Protein AF-A0A2X3EIB4-F1 (afdb_monomer)

Nearest PDB structures (foldseek):
  3wv9-assembly2_B  TM=7.487E-01  e=2.447E+00  Methanothermobacter marburgensis str. Marburg
  1xcb-assembly1_A  TM=3.192E-01  e=9.522E+00  Thermus aquaticus

Organism: NCBI:txid215

Radius of gyration: 13.45 Å; Cα contacts (8 Å, |Δi|>4): 115; chains: 1; bounding box: 33×22×39 Å

pLDDT: mean 95.61, std 4.69, range [67.94, 98.81]

Secondary structure (DSSP, 8-state):
-HHHHHHHH-TTSPEEEE---BSSS-GGG-EEEEEETTEEEEE-SS---BTTB-B-HHHHHHHHHHHHHHHHHHHHHT-

Foldseek 3Di:
DCVVCVCVPVVPAADEEEAAQKADDPLVLFDWDDPDDRYIYTYNNPHDADVVIHRDPVSVVSRVVVSVVVVVVCVVVVD

Mean predicted aligned error: 2.66 Å

Structure (mmCIF, N/CA/C/O backbone):
data_AF-A0A2X3EIB4-F1
#
_entry.id   AF-A0A2X3EIB4-F1
#
loop_
_atom_site.group_PDB
_atom_site.id
_atom_site.type_symbol
_atom_site.label_atom_id
_atom_site.label_alt_id
_atom_site.label_comp_id
_atom_site.label_asym_id
_atom_site.label_entity_id
_atom_site.label_seq_id
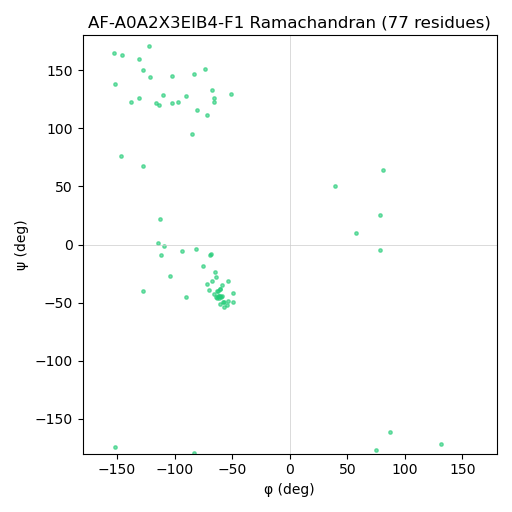_atom_site.pdbx_PDB_ins_code
_atom_site.Cartn_x
_atom_site.Cartn_y
_atom_site.Cartn_z
_atom_site.occupancy
_atom_site.B_iso_or_equiv
_atom_site.auth_seq_id
_atom_site.auth_comp_id
_atom_site.auth_asym_id
_atom_site.auth_atom_id
_atom_site.pdbx_PDB_model_num
ATOM 1 N N . MET A 1 1 ? -9.977 15.998 -5.007 1.00 67.94 1 MET A N 1
ATOM 2 C CA . MET A 1 1 ? -9.631 14.552 -5.046 1.00 67.94 1 MET A CA 1
ATOM 3 C C . MET A 1 1 ? -10.436 13.777 -4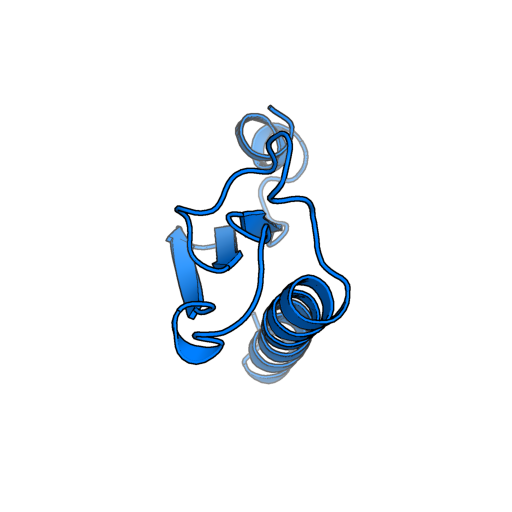.005 1.00 67.94 1 MET A C 1
ATOM 5 O O . MET A 1 1 ? -10.858 14.382 -3.026 1.00 67.94 1 MET A O 1
ATOM 9 N N . LEU A 1 2 ? -10.633 12.466 -4.195 1.00 87.94 2 LEU A N 1
ATOM 10 C CA . LEU A 1 2 ? -11.447 11.605 -3.318 1.00 87.94 2 LEU A CA 1
ATOM 11 C C . LEU A 1 2 ? -10.973 11.622 -1.852 1.00 87.94 2 LEU A C 1
ATOM 13 O O . LEU A 1 2 ? -11.762 11.931 -0.963 1.00 87.94 2 LEU A O 1
ATOM 17 N N . ALA A 1 3 ? -9.673 11.425 -1.607 1.00 91.31 3 ALA A N 1
ATOM 18 C CA . ALA A 1 3 ? -9.102 11.420 -0.254 1.00 91.31 3 ALA A CA 1
ATOM 19 C C . ALA A 1 3 ? -9.330 12.737 0.520 1.00 91.31 3 ALA A C 1
ATOM 21 O O . ALA A 1 3 ? -9.599 12.717 1.716 1.00 91.31 3 ALA A O 1
ATOM 22 N N . GLN A 1 4 ? -9.315 13.883 -0.171 1.00 90.88 4 GLN A N 1
ATOM 23 C CA . GLN A 1 4 ? -9.497 15.209 0.437 1.00 90.88 4 GLN A CA 1
ATOM 24 C C . GLN A 1 4 ? -10.888 15.405 1.066 1.00 90.88 4 GLN A C 1
ATOM 26 O O . GLN A 1 4 ? -11.040 16.201 1.988 1.00 90.88 4 GLN A O 1
ATOM 31 N N . ASN A 1 5 ? -11.913 14.712 0.561 1.00 94.81 5 ASN A N 1
ATOM 32 C CA . ASN A 1 5 ? -13.294 14.844 1.040 1.00 94.81 5 ASN A CA 1
ATOM 33 C C . ASN A 1 5 ? -13.831 13.562 1.697 1.00 94.81 5 ASN A C 1
ATOM 35 O O . ASN A 1 5 ? -14.982 13.548 2.127 1.00 94.81 5 ASN A O 1
ATOM 39 N N . PHE A 1 6 ? -13.025 12.501 1.794 1.00 96.38 6 PHE A N 1
ATOM 40 C CA . PHE A 1 6 ? -13.452 11.200 2.312 1.00 96.38 6 PHE A CA 1
ATOM 41 C C . PHE A 1 6 ? -14.013 11.304 3.737 1.00 96.38 6 PHE A C 1
ATOM 43 O O . PHE A 1 6 ? -15.172 10.972 3.978 1.00 96.38 6 PHE A O 1
ATOM 50 N N . HIS A 1 7 ? -13.245 11.894 4.656 1.00 95.88 7 HIS A N 1
ATOM 51 C CA . HIS A 1 7 ? -13.650 12.042 6.057 1.00 95.88 7 HIS A CA 1
ATOM 52 C C . HIS A 1 7 ? -14.804 13.035 6.283 1.00 95.88 7 HIS A C 1
ATOM 54 O O . HIS A 1 7 ? -15.361 13.061 7.374 1.00 95.88 7 HIS A O 1
ATOM 60 N N . LYS A 1 8 ? -15.220 13.816 5.269 1.00 96.25 8 LYS A N 1
ATOM 61 C CA . LYS A 1 8 ? -16.471 14.595 5.359 1.00 96.25 8 LYS A CA 1
ATOM 62 C C . LYS A 1 8 ? -17.703 13.688 5.390 1.00 96.25 8 LYS A C 1
ATOM 64 O O . LYS A 1 8 ? -18.699 14.050 6.001 1.00 96.25 8 LYS A O 1
ATOM 69 N N . HIS A 1 9 ? -17.627 12.532 4.732 1.00 96.44 9 HIS A N 1
ATOM 70 C CA . HIS A 1 9 ? -18.721 11.562 4.646 1.00 96.44 9 HIS A CA 1
ATOM 71 C C . HIS A 1 9 ? -18.491 10.357 5.571 1.00 96.44 9 HIS A C 1
ATOM 73 O O . HIS A 1 9 ? -19.449 9.766 6.056 1.00 96.44 9 HIS A O 1
ATOM 79 N N . PHE A 1 10 ? -17.227 10.032 5.864 1.00 96.81 10 PHE A N 1
ATOM 80 C CA . PHE A 1 10 ? -16.822 8.895 6.694 1.00 96.81 10 PHE A CA 1
ATOM 81 C C . PHE A 1 10 ? -15.872 9.337 7.823 1.00 96.81 10 PHE A C 1
ATOM 83 O O . PHE A 1 10 ? -14.688 9.006 7.804 1.00 96.81 10 PHE A O 1
ATOM 90 N N . PRO A 1 11 ? -16.341 10.117 8.813 1.00 94.81 11 PRO A N 1
ATOM 91 C CA . PRO A 1 11 ? -15.470 10.802 9.779 1.00 94.81 11 PRO A CA 1
ATOM 92 C C . PRO A 1 11 ? -14.670 9.865 10.695 1.00 94.81 11 PRO A C 1
ATOM 94 O O . PRO A 1 11 ? -13.635 10.261 11.225 1.00 94.81 11 PRO A O 1
ATOM 97 N N . LYS A 1 12 ? -15.145 8.632 10.891 1.00 95.62 12 LYS A N 1
ATOM 98 C CA . LYS A 1 12 ? -14.534 7.638 11.788 1.00 95.62 12 LYS A CA 1
ATOM 99 C C . LYS A 1 12 ? -13.866 6.478 11.050 1.00 95.62 12 LYS A C 1
ATOM 101 O O . LYS A 1 12 ? -13.348 5.580 11.695 1.00 95.62 12 LYS A O 1
ATOM 106 N N . THR A 1 13 ? -13.921 6.458 9.722 1.00 96.81 13 THR A N 1
ATOM 107 C CA . THR A 1 13 ? -13.400 5.339 8.935 1.00 96.81 13 THR A CA 1
ATOM 108 C C . THR A 1 13 ? -11.945 5.591 8.593 1.00 96.81 13 THR A C 1
ATOM 110 O O . THR A 1 13 ? -11.629 6.628 8.018 1.00 96.81 13 THR A O 1
ATOM 113 N N . THR A 1 14 ? -11.074 4.631 8.889 1.00 97.75 14 THR A N 1
ATOM 114 C CA . THR A 1 14 ? -9.674 4.694 8.472 1.00 97.75 14 THR A CA 1
ATOM 115 C C . THR A 1 14 ? -9.554 4.614 6.953 1.00 97.75 14 THR A C 1
ATOM 117 O O . THR A 1 14 ? -10.047 3.681 6.320 1.00 97.75 14 THR A O 1
ATOM 120 N N . LEU A 1 15 ? -8.869 5.592 6.361 1.00 97.69 15 LEU A N 1
ATOM 121 C CA . LEU A 1 15 ? -8.528 5.618 4.946 1.00 97.69 15 LEU A CA 1
ATOM 122 C C . LEU A 1 15 ? -7.064 5.216 4.750 1.00 97.69 15 LEU A C 1
ATOM 124 O O . LEU A 1 15 ? -6.157 5.895 5.230 1.00 97.69 15 LEU A O 1
ATOM 128 N N . ILE A 1 16 ? -6.832 4.165 3.966 1.00 98.25 16 ILE A N 1
ATOM 129 C CA . ILE A 1 16 ? -5.500 3.771 3.495 1.00 98.25 16 ILE A CA 1
ATOM 130 C C . ILE A 1 16 ? -5.471 3.962 1.982 1.00 98.25 16 ILE A C 1
ATOM 132 O O . ILE A 1 16 ? -6.262 3.368 1.251 1.00 98.25 16 ILE A O 1
ATOM 136 N N . SER A 1 17 ? -4.565 4.803 1.498 1.00 97.44 17 SER A N 1
ATOM 137 C CA . SER A 1 17 ? -4.441 5.140 0.076 1.00 97.44 17 SER A CA 1
ATOM 138 C C . SER A 1 17 ? -3.052 4.817 -0.465 1.00 97.44 17 SER A C 1
ATOM 140 O O . SER A 1 17 ? -2.151 4.493 0.305 1.00 97.44 17 SER A O 1
ATOM 142 N N . ALA A 1 18 ? -2.882 4.899 -1.784 1.00 96.94 18 ALA A N 1
ATOM 143 C CA . ALA A 1 18 ? -1.598 4.693 -2.440 1.00 96.94 18 ALA A CA 1
ATOM 144 C C . ALA A 1 18 ? -1.182 5.924 -3.254 1.00 96.94 18 ALA A C 1
ATOM 146 O O . ALA A 1 18 ? -2.032 6.578 -3.865 1.00 96.94 18 ALA A O 1
ATOM 147 N N . SER A 1 19 ? 0.116 6.228 -3.292 1.00 96.31 19 SER A N 1
ATOM 148 C CA . SER A 1 19 ? 0.674 7.301 -4.123 1.00 96.31 19 SER A CA 1
ATOM 149 C C . SER A 1 19 ? 2.121 7.012 -4.510 1.00 96.31 19 SER A C 1
ATOM 151 O O . SER A 1 19 ? 2.915 6.592 -3.676 1.00 96.31 19 SER A O 1
ATOM 153 N N . GLY A 1 20 ? 2.489 7.275 -5.765 1.00 95.81 20 GLY A N 1
ATOM 154 C CA . GLY A 1 20 ? 3.866 7.069 -6.217 1.00 95.81 20 GLY A CA 1
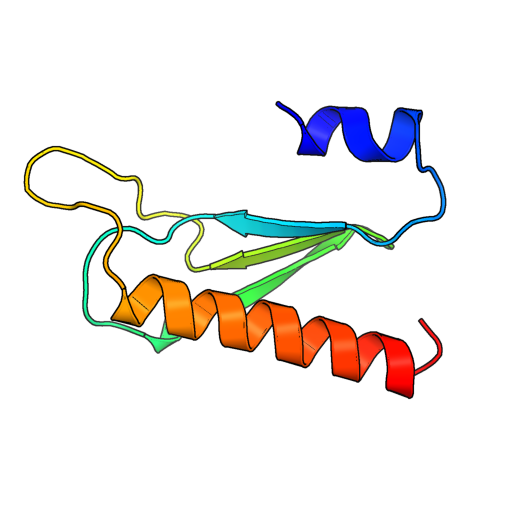ATOM 155 C C . GLY A 1 20 ? 4.178 5.606 -6.565 1.00 95.81 20 GLY A C 1
ATOM 156 O O . GLY A 1 20 ? 4.961 4.938 -5.896 1.00 95.81 20 GLY A O 1
ATOM 157 N N . LEU A 1 21 ? 3.507 5.073 -7.592 1.00 95.94 21 LEU A N 1
ATOM 158 C CA . LEU A 1 21 ? 3.563 3.647 -7.970 1.00 95.94 21 LEU A CA 1
ATOM 159 C C . 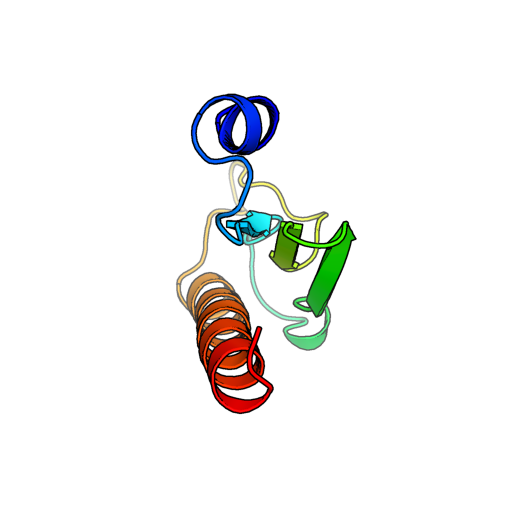LEU A 1 21 ? 4.257 3.386 -9.311 1.00 95.94 21 LEU A C 1
ATOM 161 O O . LEU A 1 21 ? 4.457 2.232 -9.692 1.00 95.94 21 LEU A O 1
ATOM 165 N N . ALA A 1 22 ? 4.563 4.434 -10.074 1.00 96.94 22 ALA A N 1
ATOM 166 C CA . ALA A 1 22 ? 5.063 4.272 -11.432 1.00 96.94 22 ALA A CA 1
ATOM 167 C C . ALA A 1 22 ? 6.515 3.774 -11.470 1.00 96.94 22 ALA A C 1
ATOM 169 O O . ALA A 1 22 ? 7.311 4.082 -10.589 1.00 96.94 22 ALA A O 1
ATOM 170 N N . GLY A 1 23 ? 6.886 3.050 -12.521 1.00 95.62 23 GLY A N 1
ATOM 171 C CA . GLY A 1 23 ? 8.258 2.593 -12.750 1.00 95.62 23 GLY A CA 1
ATOM 172 C C . GLY A 1 23 ? 8.621 1.273 -12.088 1.00 95.62 23 GLY A C 1
ATOM 173 O O . GLY A 1 23 ? 7.757 0.471 -11.753 1.00 95.62 23 GLY A O 1
ATOM 174 N N . TYR A 1 24 ? 9.918 1.015 -11.949 1.00 94.69 24 TYR A N 1
ATOM 175 C CA . TYR A 1 24 ? 10.476 -0.274 -11.531 1.00 94.69 24 TYR A CA 1
ATOM 176 C C . TYR A 1 24 ? 11.742 -0.080 -10.683 1.00 94.69 24 TYR A C 1
ATOM 178 O O . TYR A 1 24 ? 12.354 0.985 -10.702 1.00 94.69 24 TYR A O 1
ATOM 186 N N . GLY A 1 25 ? 12.147 -1.124 -9.955 1.00 92.31 25 GLY A N 1
ATOM 187 C CA . GLY A 1 25 ? 13.320 -1.082 -9.077 1.00 92.31 25 GLY A CA 1
ATOM 188 C C . GLY A 1 25 ? 13.092 -0.307 -7.773 1.00 92.31 25 GLY A C 1
ATOM 189 O O . GLY A 1 25 ? 11.978 0.123 -7.479 1.00 92.31 25 GLY A O 1
ATOM 190 N N . ASN A 1 26 ? 14.164 -0.194 -6.979 1.00 92.94 26 ASN A N 1
ATOM 191 C CA . ASN A 1 26 ? 14.217 0.468 -5.668 1.00 92.94 26 ASN A CA 1
ATOM 192 C C . ASN A 1 26 ? 12.969 0.237 -4.788 1.00 92.94 26 ASN A C 1
ATOM 194 O O . ASN A 1 26 ? 12.371 1.180 -4.282 1.00 92.94 26 ASN A O 1
ATOM 198 N N . SER A 1 27 ? 12.554 -1.025 -4.627 1.00 95.50 27 SER A N 1
ATOM 199 C CA . SER A 1 27 ? 11.306 -1.395 -3.939 1.00 95.50 27 SER A CA 1
ATOM 200 C C . SER A 1 27 ? 11.176 -0.807 -2.534 1.00 95.50 27 SER A C 1
ATOM 202 O O . SER A 1 27 ? 10.072 -0.481 -2.116 1.00 95.50 27 SER A O 1
ATOM 204 N N . ASN A 1 28 ? 12.297 -0.617 -1.837 1.00 96.69 28 ASN A N 1
ATOM 205 C CA . ASN A 1 28 ? 12.333 -0.102 -0.471 1.00 96.69 28 ASN A CA 1
ATOM 206 C C . ASN A 1 28 ? 11.921 1.375 -0.357 1.00 96.69 28 ASN A C 1
ATOM 208 O O . ASN A 1 28 ? 11.770 1.865 0.756 1.00 96.69 28 ASN A O 1
ATOM 212 N N . THR A 1 29 ? 11.741 2.106 -1.461 1.00 97.19 29 THR A N 1
ATOM 213 C CA . THR A 1 29 ? 11.140 3.450 -1.402 1.00 97.19 29 THR A CA 1
ATOM 214 C C . THR A 1 29 ? 9.637 3.408 -1.187 1.00 97.19 29 THR A C 1
ATOM 216 O O . THR A 1 29 ? 9.070 4.412 -0.775 1.00 97.19 29 THR A O 1
ATOM 219 N N . VAL A 1 30 ? 8.987 2.269 -1.443 1.00 97.94 30 VAL A N 1
ATOM 220 C CA . VAL A 1 30 ? 7.587 2.067 -1.082 1.00 97.94 30 VAL A CA 1
ATOM 221 C C . VAL A 1 30 ? 7.517 1.924 0.431 1.00 97.94 30 VAL A C 1
ATOM 223 O O . VAL A 1 30 ? 8.023 0.961 0.997 1.00 97.94 30 VAL A O 1
ATOM 226 N N . GLN A 1 31 ? 6.921 2.915 1.081 1.00 98.31 31 GLN A N 1
ATOM 227 C CA . GLN A 1 31 ? 6.833 2.996 2.532 1.00 98.31 31 GLN A CA 1
ATOM 228 C C . GLN A 1 31 ? 5.397 3.292 2.956 1.00 98.31 31 GLN A C 1
ATOM 230 O O . GLN A 1 31 ? 4.581 3.765 2.163 1.00 98.31 31 GLN A O 1
ATOM 235 N N . THR A 1 32 ? 5.079 2.988 4.212 1.00 98.56 32 THR A N 1
ATOM 236 C CA . THR A 1 32 ? 3.790 3.321 4.823 1.00 98.56 32 THR A CA 1
ATOM 237 C C . THR A 1 32 ? 3.935 4.609 5.624 1.00 98.56 32 THR A C 1
ATOM 239 O O . THR A 1 32 ? 4.741 4.688 6.546 1.00 98.56 32 THR A O 1
ATOM 242 N N . HIS A 1 33 ? 3.133 5.619 5.298 1.00 98.06 33 HIS A N 1
ATOM 243 C CA . HIS A 1 33 ? 3.159 6.927 5.942 1.00 98.06 33 HIS A CA 1
ATOM 244 C C . HIS A 1 33 ? 1.836 7.199 6.656 1.00 98.06 33 HIS A C 1
ATOM 246 O O . HIS A 1 33 ? 0.777 7.242 6.025 1.00 98.06 33 HIS A O 1
ATOM 252 N N . LYS A 1 34 ? 1.888 7.436 7.971 1.00 97.38 34 LYS A N 1
ATOM 253 C CA . LYS A 1 34 ? 0.747 7.951 8.735 1.00 97.38 34 LYS A CA 1
ATOM 254 C C . LYS A 1 34 ? 0.653 9.463 8.536 1.00 97.38 34 LYS A C 1
ATOM 256 O O . LYS A 1 34 ? 1.555 10.193 8.934 1.00 97.38 34 LYS A O 1
ATOM 261 N N . ILE A 1 35 ? -0.427 9.928 7.915 1.00 96.44 35 ILE A N 1
ATOM 262 C CA . ILE A 1 35 ? -0.648 11.353 7.624 1.00 96.44 35 ILE A CA 1
ATOM 263 C C . ILE A 1 35 ? -1.382 12.030 8.783 1.00 96.44 35 ILE A C 1
ATOM 265 O O . ILE A 1 35 ? -1.020 13.120 9.214 1.00 96.44 35 ILE A O 1
ATOM 269 N N . THR A 1 36 ? -2.426 11.379 9.294 1.00 94.19 36 THR A N 1
ATOM 270 C CA . THR A 1 36 ? -3.150 11.780 10.508 1.00 94.19 36 THR A CA 1
ATOM 271 C C . THR A 1 36 ? -3.751 10.536 11.173 1.00 94.19 36 THR A C 1
ATOM 273 O O . THR A 1 36 ? -3.474 9.419 10.742 1.00 94.19 36 THR A O 1
ATOM 276 N N . HIS A 1 37 ? -4.551 10.702 12.228 1.00 91.62 37 HIS A N 1
ATOM 277 C CA . HIS A 1 37 ? -5.094 9.610 13.043 1.00 91.62 37 HIS A CA 1
ATOM 278 C C . HIS A 1 37 ? -5.739 8.486 12.208 1.00 91.62 37 HIS A C 1
ATOM 280 O O 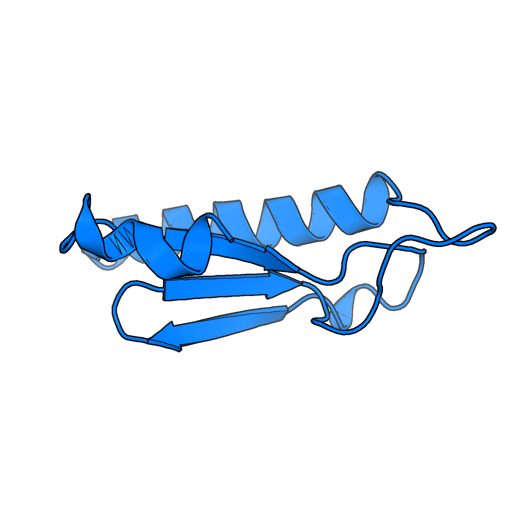. HIS A 1 37 ? -5.338 7.340 12.365 1.00 91.62 37 HIS A O 1
ATOM 286 N N . ASN A 1 38 ? -6.620 8.834 11.258 1.00 95.00 38 ASN A N 1
ATOM 287 C CA . ASN A 1 38 ? -7.371 7.889 10.413 1.00 95.00 38 ASN A CA 1
ATOM 288 C C . ASN A 1 38 ? -6.964 7.943 8.932 1.00 95.00 38 ASN A C 1
ATOM 290 O O . ASN A 1 38 ? -7.753 7.596 8.055 1.00 95.00 38 ASN A O 1
ATOM 294 N N . PHE A 1 39 ? -5.760 8.429 8.612 1.00 97.38 39 PHE A N 1
ATOM 295 C CA . PHE A 1 39 ? -5.332 8.546 7.218 1.00 97.38 39 PHE A CA 1
ATOM 296 C C . PHE A 1 39 ? -3.886 8.117 7.014 1.00 97.38 39 PHE A C 1
ATOM 298 O O . PHE A 1 39 ? -2.964 8.704 7.585 1.00 97.38 39 PHE A O 1
ATOM 305 N N . TYR A 1 40 ? -3.711 7.139 6.130 1.00 98.38 40 TYR A N 1
ATOM 306 C CA . TYR A 1 40 ? -2.431 6.561 5.759 1.00 98.38 40 TYR A CA 1
ATOM 307 C C . TYR A 1 40 ? -2.244 6.579 4.238 1.00 98.38 40 TYR A C 1
ATOM 309 O O . TYR A 1 40 ? -3.199 6.485 3.456 1.00 98.38 40 TYR A O 1
ATOM 317 N N . VAL A 1 41 ? -0.987 6.680 3.814 1.00 98.25 41 VAL A N 1
ATOM 318 C CA . VAL A 1 41 ? -0.583 6.599 2.409 1.00 98.25 41 VAL A CA 1
ATOM 319 C C . VAL A 1 41 ? 0.576 5.617 2.289 1.00 98.25 41 VAL A C 1
ATOM 321 O O . VAL A 1 41 ? 1.588 5.777 2.963 1.00 98.25 41 VAL A O 1
ATOM 324 N N . CYS A 1 42 ? 0.439 4.621 1.420 1.00 98.50 42 CYS A N 1
ATOM 325 C CA . CYS A 1 42 ? 1.510 3.703 1.049 1.00 98.50 42 CYS A CA 1
ATOM 326 C C . CYS A 1 42 ? 2.084 4.082 -0.328 1.00 98.50 42 CYS A C 1
ATOM 328 O O . CYS A 1 42 ? 1.346 4.515 -1.215 1.00 98.50 42 CYS A O 1
ATOM 330 N N . GLY A 1 43 ? 3.387 3.910 -0.532 1.00 97.88 43 GLY A N 1
ATOM 331 C CA . GLY A 1 43 ? 4.045 4.185 -1.814 1.00 97.88 43 GLY A CA 1
ATOM 332 C C . GLY A 1 43 ? 5.300 5.034 -1.659 1.00 97.88 43 GLY A C 1
ATOM 333 O O . GLY A 1 43 ? 5.765 5.237 -0.543 1.00 97.88 43 GLY A O 1
ATOM 334 N N . ASP A 1 44 ? 5.874 5.492 -2.773 1.00 97.31 44 ASP A N 1
ATOM 335 C CA . ASP A 1 44 ? 7.103 6.301 -2.743 1.00 97.31 44 ASP A CA 1
ATOM 336 C C . ASP A 1 44 ? 6.862 7.816 -2.744 1.00 97.31 44 ASP A C 1
ATOM 338 O O . ASP A 1 44 ? 7.812 8.585 -2.635 1.00 97.31 44 ASP A O 1
ATOM 342 N N . LEU A 1 45 ? 5.602 8.245 -2.891 1.00 96.69 45 LEU A N 1
ATOM 343 C CA . LEU A 1 45 ? 5.155 9.644 -2.921 1.00 96.69 45 LEU A CA 1
ATOM 344 C C . LEU A 1 45 ? 5.794 10.537 -4.008 1.00 96.69 45 LEU A C 1
ATOM 346 O O . LEU A 1 45 ? 5.575 11.748 -4.002 1.00 96.69 45 LEU A O 1
ATOM 350 N N . VAL A 1 46 ? 6.543 9.967 -4.956 1.00 95.75 46 VAL A N 1
ATOM 351 C CA . VAL A 1 46 ? 7.334 10.708 -5.956 1.00 95.75 46 VAL A CA 1
ATOM 352 C C . VAL A 1 46 ? 7.024 10.247 -7.384 1.00 95.75 46 VAL A C 1
ATOM 354 O O . VAL A 1 46 ? 6.916 11.065 -8.300 1.00 95.75 46 VAL A O 1
ATOM 357 N N . SER A 1 47 ? 6.854 8.945 -7.610 1.00 94.62 47 SER A N 1
ATOM 358 C CA . SER A 1 47 ? 6.798 8.359 -8.951 1.00 94.62 47 SE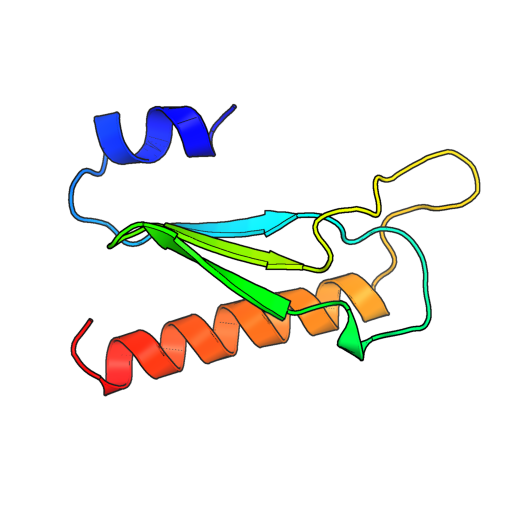R A CA 1
ATOM 359 C C . SER A 1 47 ? 5.401 8.412 -9.571 1.00 94.62 47 SER A C 1
ATOM 361 O O . SER A 1 47 ? 4.569 7.519 -9.386 1.00 94.62 47 SER A O 1
ATOM 363 N N . GLY A 1 48 ? 5.159 9.447 -10.375 1.00 94.31 48 GLY A N 1
ATOM 364 C CA . GLY A 1 48 ? 3.966 9.585 -11.215 1.00 94.31 48 GLY A CA 1
ATOM 365 C C . GLY A 1 48 ? 4.061 8.833 -12.548 1.00 94.31 48 GLY A C 1
ATOM 366 O O . GLY A 1 48 ? 5.137 8.727 -13.147 1.00 94.31 48 GLY A O 1
ATOM 367 N N . ALA A 1 49 ? 2.918 8.331 -13.029 1.00 95.25 49 ALA A N 1
ATOM 368 C CA . ALA A 1 49 ? 2.824 7.707 -14.345 1.00 95.25 49 ALA A CA 1
ATOM 369 C C . ALA A 1 49 ? 3.039 8.752 -15.451 1.00 95.25 49 ALA A C 1
ATOM 371 O O . ALA A 1 49 ? 2.445 9.829 -15.425 1.00 95.25 49 ALA A O 1
ATOM 372 N N . LYS A 1 50 ? 3.887 8.426 -16.426 1.00 95.44 50 LYS A N 1
ATOM 373 C CA . LYS A 1 50 ? 4.215 9.275 -17.580 1.00 95.44 50 LYS A CA 1
ATOM 374 C C . LYS A 1 50 ? 4.634 8.409 -18.777 1.00 95.44 50 LYS A C 1
ATOM 376 O O . LYS A 1 50 ? 4.938 7.230 -18.576 1.00 95.44 50 LYS A O 1
ATOM 381 N N . PRO A 1 51 ? 4.684 8.945 -20.011 1.00 95.19 51 PRO A N 1
ATOM 382 C CA . PRO A 1 51 ? 5.222 8.207 -21.153 1.00 95.19 51 PRO A CA 1
ATOM 383 C C . PRO A 1 51 ? 6.607 7.618 -20.839 1.00 95.19 51 PRO A C 1
ATOM 385 O O . PRO A 1 51 ? 7.475 8.311 -20.311 1.00 95.19 51 PRO A O 1
ATOM 388 N N . GLY A 1 52 ? 6.783 6.320 -21.095 1.00 91.81 52 GLY A N 1
ATOM 389 C CA . GLY A 1 52 ? 8.010 5.579 -20.768 1.00 91.81 52 GLY A CA 1
ATOM 390 C C . GLY A 1 52 ? 8.169 5.160 -19.297 1.00 91.81 52 GLY A C 1
ATOM 391 O O . GLY A 1 52 ? 9.108 4.441 -18.980 1.00 91.81 52 GLY A O 1
ATOM 392 N N . ASN A 1 53 ? 7.263 5.556 -18.396 1.00 93.31 53 ASN A N 1
ATOM 393 C CA . ASN A 1 53 ? 7.279 5.177 -16.981 1.00 93.31 53 ASN A CA 1
ATOM 394 C C . ASN A 1 53 ? 5.846 5.037 -16.444 1.00 93.31 53 ASN A C 1
ATOM 396 O O . ASN A 1 53 ? 5.317 5.937 -15.788 1.00 93.31 53 ASN A O 1
ATOM 400 N N . GLY A 1 54 ? 5.193 3.928 -16.789 1.00 95.81 54 GLY A N 1
ATOM 401 C CA . GLY A 1 54 ? 3.812 3.638 -16.398 1.00 95.81 54 GLY A CA 1
ATOM 402 C C . GLY A 1 54 ? 3.679 3.036 -14.998 1.00 95.81 54 GLY A C 1
ATOM 403 O O . GLY A 1 54 ? 4.667 2.810 -14.299 1.00 95.81 54 GLY A O 1
ATOM 404 N N . LEU A 1 55 ? 2.439 2.742 -14.605 1.00 95.31 55 LEU A N 1
ATOM 405 C CA . LEU A 1 55 ? 2.166 1.878 -13.458 1.00 95.31 55 LEU A CA 1
ATOM 406 C C . LEU A 1 55 ? 2.648 0.462 -13.786 1.00 95.31 55 LEU A C 1
ATOM 408 O O . LEU A 1 55 ? 2.207 -0.119 -14.776 1.00 95.31 55 LEU A O 1
ATOM 412 N N . MET A 1 56 ? 3.546 -0.083 -12.969 1.00 93.94 56 MET A N 1
ATOM 413 C CA . MET A 1 56 ? 4.104 -1.416 -13.192 1.00 93.94 56 M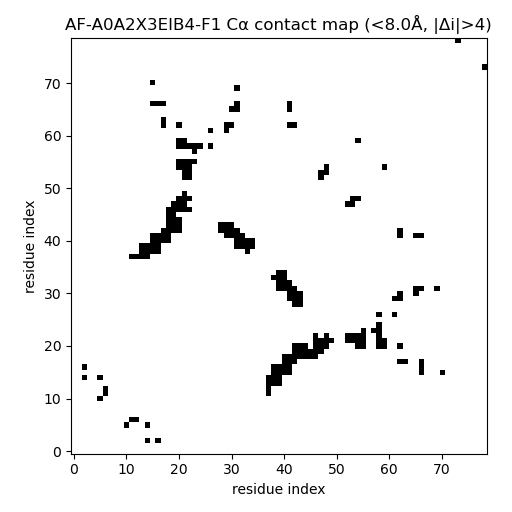ET A CA 1
ATOM 414 C C . MET A 1 56 ? 3.578 -2.386 -12.141 1.00 93.94 56 MET A C 1
ATOM 416 O O . MET A 1 56 ? 3.697 -2.126 -10.941 1.00 93.94 56 MET A O 1
ATOM 420 N N . ALA A 1 57 ? 3.052 -3.528 -12.592 1.00 96.50 57 ALA A N 1
ATOM 421 C CA . ALA A 1 57 ? 2.450 -4.540 -11.724 1.00 96.50 57 ALA A CA 1
ATOM 422 C C . ALA A 1 57 ? 3.322 -4.926 -10.506 1.00 96.50 57 ALA A C 1
ATOM 424 O O . ALA A 1 57 ? 2.775 -4.979 -9.407 1.00 96.50 57 ALA A O 1
ATOM 425 N N . PRO A 1 58 ? 4.660 -5.098 -10.615 1.00 95.38 58 PRO A N 1
ATOM 426 C CA . PRO A 1 58 ? 5.490 -5.413 -9.451 1.00 95.38 58 PRO A CA 1
ATOM 427 C C . PRO A 1 58 ? 5.477 -4.329 -8.364 1.00 95.38 58 PRO A C 1
ATOM 429 O O . PRO A 1 58 ? 5.306 -4.647 -7.190 1.00 95.38 58 PRO A O 1
ATOM 432 N N . ARG A 1 59 ? 5.615 -3.044 -8.730 1.00 96.00 59 ARG A N 1
ATOM 433 C CA . ARG A 1 59 ? 5.596 -1.940 -7.751 1.00 96.00 59 ARG A CA 1
ATOM 434 C C . ARG A 1 59 ? 4.209 -1.732 -7.155 1.00 96.00 59 ARG A C 1
ATOM 436 O O . ARG A 1 59 ? 4.095 -1.505 -5.953 1.00 96.00 59 ARG A O 1
ATOM 443 N N . VAL A 1 60 ? 3.164 -1.860 -7.977 1.00 97.12 60 VAL A N 1
ATOM 444 C CA . VAL A 1 60 ? 1.770 -1.823 -7.510 1.00 97.12 60 VAL A CA 1
ATOM 445 C C . VAL A 1 60 ? 1.525 -2.936 -6.489 1.00 97.12 60 VAL A C 1
ATOM 447 O O . VAL A 1 60 ? 0.979 -2.656 -5.428 1.00 97.12 60 VAL A O 1
ATOM 450 N N . ASN A 1 61 ? 1.999 -4.159 -6.749 1.00 98.06 61 ASN A N 1
ATOM 451 C CA . ASN A 1 61 ? 1.855 -5.285 -5.825 1.00 98.06 61 ASN A CA 1
ATOM 452 C C . ASN A 1 61 ? 2.586 -5.064 -4.498 1.00 98.06 61 ASN A C 1
ATOM 454 O O . ASN A 1 61 ? 2.036 -5.393 -3.452 1.00 98.06 61 ASN A O 1
ATOM 458 N N . ILE A 1 62 ? 3.790 -4.483 -4.515 1.00 98.12 62 ILE A N 1
ATOM 459 C CA . ILE A 1 62 ? 4.509 -4.143 -3.278 1.00 98.12 62 ILE A CA 1
ATOM 460 C C . ILE A 1 62 ? 3.682 -3.153 -2.452 1.00 98.12 62 ILE A C 1
ATOM 462 O O . ILE A 1 62 ? 3.409 -3.408 -1.283 1.00 98.12 62 ILE A O 1
ATOM 466 N N . CYS A 1 63 ? 3.216 -2.058 -3.059 1.00 98.12 63 CYS A N 1
ATOM 467 C CA . CYS A 1 63 ? 2.396 -1.085 -2.341 1.00 98.12 63 CYS A CA 1
ATOM 468 C C . CYS A 1 63 ? 1.072 -1.683 -1.849 1.00 98.12 63 CYS A C 1
ATOM 470 O O . CYS A 1 63 ? 0.671 -1.412 -0.721 1.00 98.12 63 CYS A O 1
ATOM 472 N N . ALA A 1 64 ? 0.416 -2.526 -2.649 1.00 98.56 64 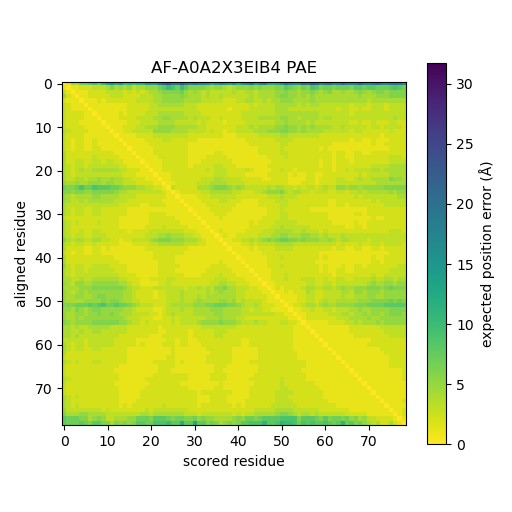ALA A N 1
ATOM 473 C CA . ALA A 1 64 ? -0.784 -3.240 -2.226 1.00 98.56 64 ALA A CA 1
ATOM 474 C C . ALA A 1 64 ? -0.499 -4.156 -1.023 1.00 98.56 64 ALA A C 1
ATOM 476 O O . ALA A 1 64 ? -1.302 -4.210 -0.095 1.00 98.56 64 ALA A O 1
ATOM 477 N N . GLY A 1 65 ? 0.668 -4.809 -0.993 1.00 98.62 65 GLY A N 1
ATOM 478 C CA . GLY A 1 65 ? 1.148 -5.574 0.157 1.00 98.62 65 GLY A CA 1
ATOM 479 C C . GLY A 1 65 ? 1.320 -4.712 1.409 1.00 98.62 65 GLY A C 1
ATOM 480 O O . GLY A 1 65 ? 0.837 -5.094 2.469 1.00 98.62 65 GLY A O 1
ATOM 481 N N . HIS A 1 66 ? 1.914 -3.519 1.286 1.00 98.56 66 HIS A N 1
ATOM 482 C CA . HIS A 1 66 ? 1.993 -2.552 2.391 1.00 98.56 66 HIS A CA 1
ATOM 483 C C . HIS A 1 66 ? 0.606 -2.141 2.900 1.00 98.56 66 HIS A C 1
ATOM 485 O O . HIS A 1 66 ? 0.384 -2.114 4.109 1.00 98.56 66 HIS A O 1
ATOM 491 N N . GLN A 1 67 ? -0.335 -1.848 1.996 1.00 98.75 67 GLN A N 1
ATOM 492 C CA . GLN A 1 67 ? -1.702 -1.480 2.372 1.00 98.75 67 GLN A CA 1
ATOM 493 C C . GLN A 1 67 ? -2.411 -2.631 3.094 1.00 98.75 67 GLN A C 1
ATOM 495 O O . GLN A 1 67 ? -3.019 -2.406 4.134 1.00 98.75 67 GLN A O 1
ATOM 500 N N . ALA A 1 68 ? -2.316 -3.859 2.575 1.00 98.81 68 ALA A N 1
ATOM 501 C CA . ALA A 1 68 ? -2.936 -5.037 3.178 1.00 98.81 68 ALA A CA 1
ATOM 502 C C . ALA A 1 68 ? -2.323 -5.380 4.544 1.00 98.81 68 ALA A C 1
ATOM 504 O O . ALA A 1 68 ? -3.056 -5.667 5.488 1.00 98.81 68 ALA A O 1
ATOM 505 N N . ASN A 1 69 ? -0.994 -5.302 4.666 1.00 98.69 69 ASN A N 1
ATOM 506 C CA . ASN A 1 69 ? -0.309 -5.514 5.936 1.00 98.69 69 ASN A CA 1
ATOM 507 C C . ASN A 1 69 ? -0.729 -4.470 6.973 1.00 98.69 69 ASN A C 1
ATOM 509 O O . ASN A 1 69 ? -1.038 -4.838 8.098 1.00 98.69 69 ASN A O 1
ATOM 513 N N . LEU A 1 70 ? -0.811 -3.194 6.578 1.00 98.62 70 LEU A N 1
ATOM 514 C CA . LEU A 1 70 ? -1.297 -2.137 7.459 1.00 98.62 70 LEU A CA 1
ATOM 515 C C . LEU A 1 70 ? -2.747 -2.395 7.889 1.00 98.62 70 LEU A C 1
ATOM 517 O O . LEU A 1 70 ? -3.047 -2.261 9.063 1.00 98.62 70 LEU A O 1
ATOM 521 N N . VAL A 1 71 ? -3.650 -2.798 6.985 1.00 98.62 71 VAL A N 1
ATOM 522 C CA . VAL A 1 71 ? -5.027 -3.166 7.377 1.00 98.62 71 VAL A CA 1
ATOM 523 C C . VAL A 1 71 ? -5.013 -4.229 8.475 1.00 98.62 71 VAL A C 1
ATOM 525 O O . VAL A 1 71 ? -5.707 -4.076 9.476 1.00 98.62 71 VAL A O 1
ATOM 528 N N . LEU A 1 72 ? -4.225 -5.293 8.299 1.00 98.75 72 LEU A N 1
ATOM 529 C CA . LEU A 1 72 ? -4.130 -6.370 9.280 1.00 98.75 72 LEU A CA 1
ATOM 530 C C . LEU A 1 72 ? -3.543 -5.886 10.614 1.00 98.75 72 LEU A C 1
ATOM 532 O O . LEU A 1 72 ? -4.088 -6.216 11.661 1.00 98.75 72 LEU A O 1
ATOM 536 N N . GLU A 1 73 ? -2.464 -5.105 10.572 1.00 98.44 73 GLU A N 1
ATOM 537 C CA . GLU A 1 73 ? -1.827 -4.493 11.745 1.00 98.44 73 GLU A CA 1
ATOM 538 C C . GLU A 1 73 ? -2.839 -3.677 12.551 1.00 98.44 73 GLU A C 1
ATOM 540 O O . GLU A 1 73 ? -3.040 -3.948 13.731 1.00 98.44 73 GLU A O 1
ATOM 545 N N . LEU A 1 74 ? -3.560 -2.768 11.886 1.00 97.75 74 LEU A N 1
ATOM 546 C CA . LEU A 1 74 ? -4.578 -1.940 12.523 1.00 97.75 74 LEU A CA 1
ATOM 547 C C . LEU A 1 74 ? -5.668 -2.802 13.187 1.00 97.75 74 LEU A C 1
ATOM 549 O O . LEU A 1 74 ? -5.951 -2.639 14.372 1.00 97.75 74 LEU A O 1
ATOM 553 N N . LEU A 1 75 ? -6.225 -3.777 12.463 1.00 97.88 75 LEU A N 1
ATOM 554 C CA . LEU A 1 75 ? -7.262 -4.662 13.005 1.00 97.88 75 LEU A CA 1
ATOM 555 C C . LEU A 1 75 ? -6.780 -5.464 14.226 1.00 97.88 75 LEU A C 1
ATOM 557 O O . LEU A 1 75 ? -7.544 -5.663 15.169 1.00 97.88 75 LEU A O 1
ATOM 561 N N . CYS A 1 76 ? -5.527 -5.924 14.223 1.00 98.31 76 CYS A N 1
ATOM 562 C CA . CYS A 1 76 ? -4.931 -6.663 15.338 1.00 98.31 76 CYS A CA 1
ATOM 563 C C . CYS A 1 76 ? -4.641 -5.774 16.558 1.00 98.31 76 CYS A C 1
ATOM 565 O O . CYS A 1 76 ? -4.759 -6.239 17.690 1.00 98.31 76 CYS A O 1
ATOM 567 N N . GLU A 1 77 ? -4.269 -4.512 16.342 1.00 96.19 77 GLU A N 1
ATOM 568 C CA . GLU A 1 77 ? -3.987 -3.536 17.403 1.00 96.19 77 GLU A CA 1
ATOM 569 C C . GLU A 1 77 ? -5.250 -2.889 17.991 1.00 96.19 77 GLU A C 1
ATOM 571 O O . GLU A 1 77 ? -5.173 -2.133 18.961 1.00 96.19 77 GLU A O 1
ATOM 576 N N . GLY A 1 78 ? -6.423 -3.201 17.438 1.00 92.94 78 GLY A N 1
ATOM 577 C CA . GLY A 1 78 ? -7.693 -2.627 17.877 1.00 92.94 78 GLY A CA 1
ATOM 578 C C . GLY A 1 78 ? -7.927 -1.209 17.355 1.00 92.94 78 GLY A C 1
ATOM 579 O O . GLY A 1 78 ? -8.655 -0.445 17.995 1.00 92.94 78 GLY A O 1
ATOM 580 N N . LEU A 1 79 ? -7.301 -0.870 16.221 1.00 71.69 79 LEU A N 1
ATOM 581 C CA . LEU A 1 79 ? -7.609 0.316 15.417 1.00 71.69 79 LEU A CA 1
ATOM 582 C C . LEU A 1 79 ? -8.914 0.147 14.634 1.00 71.69 79 LEU A C 1
ATOM 584 O O . LEU A 1 79 ? -9.154 -0.937 14.056 1.00 71.69 79 LEU A O 1
#

Sequence (79 aa):
MLAQNFHKHFPKTTLISASGLAGYGNSNTVQTHKITHNFYVCGDLVSGAKPGNGLMAPRVNICAGHQANLVLELLCEGL

Solvent-accessible surface area (backbone atoms only — not comparable to full-atom values): 4596 Å² total; per-residue (Å²): 112,70,79,83,52,42,53,82,81,38,75,85,55,73,45,80,44,77,41,31,42,27,37,79,76,73,68,82,54,48,40,81,41,80,77,51,98,51,33,36,40,20,22,47,74,71,36,65,66,45,95,99,28,44,78,28,70,71,43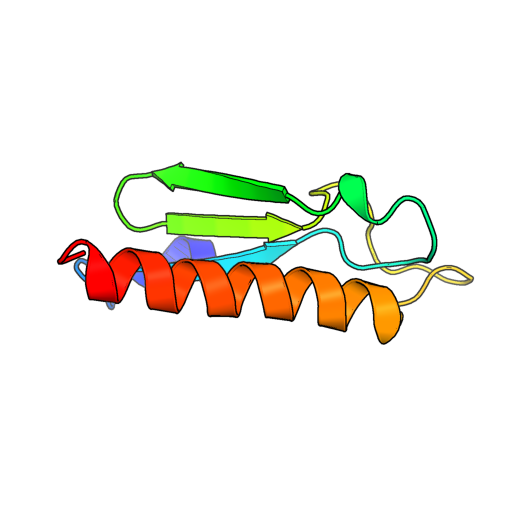,44,49,51,31,51,48,51,47,52,51,49,52,52,51,34,58,73,73,71,98